Protein AF-A0A7J6VN85-F1 (afdb_monomer_lite)

Foldseek 3Di:
DVVCVVLVVVLVVVVVLLCVLVVVLVVLVVVCVVCVVVCVVVVVVVVSVVVNVVSVVSNCVVVVVVVVVLVVVLVVVLVVLVVVLVVLVVVVVPDDPPPDDPVVSVVSNVCSVCVSVVVVVVSVVVVVVSVVSSVVVVVVVVVPDDDDDDPDDPVDDDDPCPPVVPDDDDDPDDDDD

Secondary structure (DSSP, 8-state):
-HHHHHHHHHHHHHHHHHHHHHHHHHHHHHHHHHTHHHHHHTT-HHHHHHHHHHHHHHHHHHHHHHHHHHHHHHHHHHHHHHHHHHHHHHHHHHSPTTSS-HHHHHHHHHHHHHHHHHHHHHHHHHHHHHHHHHHHHHHHHHHTSPPPPPS--GGGPPPTT-SSS------S-----

InterPro domains:
  IPR011527 ABC transporter type 1, transmembrane domain [PF00664] (11-93)
  IPR011527 ABC transporter type 1, transmembrane domain [PS50929] (2-131)
  IPR036640 ABC transporter type 1, transmembrane domain superfamily [G3DSA:1.20.1560.10] (2-149)
  IPR036640 ABC transporter type 1, transmembrane domain superfamily [SSF90123] (3-148)
  IPR050173 ATP-binding cassette transporter C-like [PTHR24223] (3-175)

Sequence (177 aa):
RLLLQYLIPAARELVRLTGVCNAPVKQHFTESISGLTTIKSFDQESRFMDTNMKLIDRCSRPGFYSMAANEWLGFRLDVLSSLTFALTLVFLVSIPQGVIDPAIAGLAVTYGLNLNARQAFVIWLFGSLESDIIAFERMLQYTSIPSEAPLVIDTHRPDPNWPSRGEVVIRNLQVSN

Radius of gyration: 30.56 Å; chains: 1; bounding box: 73×28×86 Å

Structure (mmCIF, N/CA/C/O backbone):
data_AF-A0A7J6VN85-F1
#
_entry.id   AF-A0A7J6VN85-F1
#
loop_
_atom_site.group_PDB
_atom_site.id
_atom_site.type_symbol
_atom_site.label_atom_id
_atom_site.label_alt_id
_atom_site.label_comp_id
_atom_site.label_asym_id
_atom_site.label_entity_id
_atom_site.label_seq_id
_atom_site.pdbx_PDB_ins_code
_atom_site.Cartn_x
_atom_site.Cartn_y
_atom_site.Cartn_z
_atom_site.occupancy
_atom_site.B_iso_or_equiv
_atom_site.auth_seq_id
_atom_site.auth_comp_id
_atom_site.auth_asym_id
_atom_site.auth_atom_id
_atom_site.pdbx_PDB_model_num
ATOM 1 N N . ARG A 1 1 ? 10.670 -13.092 15.739 1.00 50.69 1 ARG A N 1
ATOM 2 C CA . ARG A 1 1 ? 11.027 -14.102 14.706 1.00 50.69 1 ARG A CA 1
ATOM 3 C C . ARG A 1 1 ? 9.798 -14.682 14.003 1.00 50.69 1 ARG A C 1
ATOM 5 O O . ARG A 1 1 ? 9.768 -14.602 12.788 1.00 50.69 1 ARG A O 1
ATOM 12 N N . LEU A 1 2 ? 8.781 -15.172 14.724 1.00 62.81 2 LEU A N 1
ATOM 13 C CA . LEU A 1 2 ? 7.559 -15.723 14.109 1.00 62.81 2 LEU A CA 1
ATOM 14 C C . LEU A 1 2 ? 6.752 -14.687 13.304 1.00 62.81 2 LEU A C 1
ATOM 16 O O . LEU A 1 2 ? 6.387 -14.966 12.173 1.00 62.81 2 LEU A O 1
ATOM 20 N N . LEU A 1 3 ? 6.557 -13.466 13.822 1.00 60.34 3 LEU A N 1
ATOM 21 C CA . LEU A 1 3 ? 5.839 -12.406 13.088 1.00 60.34 3 LEU A CA 1
ATOM 22 C C . LEU A 1 3 ? 6.475 -12.079 11.728 1.00 60.34 3 LEU A C 1
ATOM 24 O O . LEU A 1 3 ? 5.776 -12.019 10.726 1.00 60.34 3 LEU A O 1
ATOM 28 N N . LEU A 1 4 ? 7.805 -11.958 11.682 1.00 60.50 4 LEU A N 1
ATOM 29 C CA . LEU A 1 4 ? 8.549 -11.734 10.438 1.00 60.50 4 LEU A CA 1
ATOM 30 C C . LEU A 1 4 ? 8.364 -12.889 9.441 1.00 60.50 4 LEU A C 1
ATOM 32 O O . LEU A 1 4 ? 8.183 -12.636 8.259 1.00 60.50 4 LEU A O 1
ATOM 36 N N . GLN A 1 5 ? 8.342 -14.144 9.899 1.00 71.88 5 GLN A N 1
ATOM 37 C CA . GLN A 1 5 ? 8.131 -15.302 9.019 1.00 71.88 5 GLN A CA 1
ATOM 38 C C . GLN A 1 5 ? 6.752 -15.330 8.346 1.00 71.88 5 GLN A C 1
ATOM 40 O O . GLN A 1 5 ? 6.656 -15.855 7.243 1.00 71.88 5 GLN A O 1
ATOM 45 N N . TYR A 1 6 ? 5.712 -14.773 8.976 1.00 69.94 6 TYR A N 1
ATOM 46 C CA . TYR A 1 6 ? 4.367 -14.705 8.390 1.00 69.94 6 TYR A CA 1
ATOM 47 C C . TYR A 1 6 ? 4.125 -13.427 7.580 1.00 69.94 6 TYR A C 1
ATOM 49 O O . TYR A 1 6 ? 3.436 -13.480 6.564 1.00 69.94 6 TYR A O 1
ATOM 57 N N . LEU A 1 7 ? 4.709 -12.296 7.989 1.00 65.00 7 LEU A N 1
ATOM 58 C CA . LEU A 1 7 ? 4.569 -11.034 7.257 1.00 65.00 7 LEU A CA 1
ATOM 59 C C . LEU A 1 7 ? 5.331 -11.039 5.930 1.00 65.00 7 LEU A C 1
ATOM 61 O O . LEU A 1 7 ? 4.822 -10.517 4.947 1.00 65.00 7 LEU A O 1
ATOM 65 N N . ILE A 1 8 ? 6.524 -11.641 5.877 1.00 67.69 8 ILE A N 1
ATOM 66 C CA . ILE A 1 8 ? 7.372 -11.611 4.674 1.00 67.69 8 ILE A CA 1
ATOM 67 C C . ILE A 1 8 ? 6.684 -12.265 3.456 1.00 67.69 8 ILE A C 1
ATOM 69 O O . ILE A 1 8 ? 6.658 -11.641 2.399 1.00 67.69 8 ILE A O 1
ATOM 73 N N . PRO A 1 9 ? 6.081 -13.469 3.547 1.00 74.56 9 PRO A N 1
ATOM 74 C CA . PRO A 1 9 ? 5.370 -14.066 2.416 1.00 74.56 9 PRO A CA 1
ATOM 75 C C . PRO A 1 9 ? 4.169 -13.237 1.943 1.00 74.56 9 PRO A C 1
ATOM 77 O O . PRO A 1 9 ? 3.968 -13.090 0.739 1.00 74.56 9 PRO A O 1
ATOM 80 N N . ALA A 1 10 ? 3.392 -12.678 2.877 1.00 68.44 10 ALA A N 1
ATOM 81 C CA . ALA A 1 10 ? 2.221 -11.861 2.560 1.00 68.44 10 ALA A CA 1
ATOM 82 C C . ALA A 1 10 ? 2.621 -10.546 1.871 1.00 68.44 10 ALA A C 1
ATOM 84 O O . ALA A 1 10 ? 2.101 -10.220 0.803 1.00 68.44 10 ALA A O 1
ATOM 85 N N . ALA A 1 11 ? 3.619 -9.855 2.425 1.00 63.28 11 ALA A N 1
ATOM 86 C CA . ALA A 1 11 ? 4.199 -8.651 1.848 1.00 63.28 11 ALA A CA 1
ATOM 87 C C . ALA A 1 11 ? 4.775 -8.917 0.447 1.00 63.28 11 ALA A C 1
ATOM 89 O O . ALA A 1 11 ? 4.549 -8.138 -0.479 1.00 63.28 11 ALA A O 1
ATOM 90 N N . ARG A 1 12 ? 5.459 -10.051 0.248 1.00 68.50 12 ARG A N 1
ATOM 91 C CA . ARG A 1 12 ? 6.032 -10.438 -1.048 1.00 68.50 12 ARG A CA 1
ATOM 92 C C . ARG A 1 12 ? 4.957 -10.650 -2.118 1.00 68.50 12 ARG A C 1
ATOM 94 O O . ARG A 1 12 ? 5.117 -10.160 -3.236 1.00 68.50 12 ARG A O 1
ATOM 101 N N . GLU A 1 13 ? 3.854 -11.327 -1.796 1.00 71.75 13 GLU A N 1
ATOM 102 C CA . GLU A 1 13 ? 2.733 -11.475 -2.737 1.00 71.75 13 GLU A CA 1
ATOM 103 C C . GLU A 1 13 ? 2.042 -10.137 -3.026 1.00 71.75 13 GLU A C 1
ATOM 105 O O . GLU A 1 13 ? 1.719 -9.851 -4.182 1.00 71.75 13 GLU A O 1
ATOM 110 N N . LEU A 1 14 ? 1.887 -9.271 -2.020 1.00 67.00 14 LEU A N 1
ATOM 111 C CA . LEU A 1 14 ? 1.321 -7.933 -2.201 1.00 67.00 14 LEU A CA 1
ATOM 112 C C . LEU A 1 14 ? 2.201 -7.060 -3.111 1.00 67.00 14 LEU A C 1
ATOM 114 O O . LEU A 1 14 ? 1.706 -6.368 -4.005 1.00 67.00 14 LEU A O 1
ATOM 118 N N . VAL A 1 15 ? 3.523 -7.141 -2.946 1.00 65.62 15 VAL A N 1
ATOM 119 C CA . VAL A 1 15 ? 4.507 -6.486 -3.818 1.00 65.62 15 VAL A CA 1
ATOM 120 C C . VAL A 1 15 ? 4.440 -7.026 -5.229 1.00 65.62 15 VAL A C 1
ATOM 122 O O . VAL A 1 15 ? 4.490 -6.240 -6.175 1.00 65.62 15 VAL A O 1
ATOM 125 N N . ARG A 1 16 ? 4.316 -8.344 -5.384 1.00 76.31 16 ARG A N 1
ATOM 126 C CA . ARG A 1 16 ? 4.198 -8.984 -6.692 1.00 76.31 16 ARG A CA 1
ATOM 127 C C . ARG A 1 16 ? 2.942 -8.503 -7.408 1.00 76.31 16 ARG A C 1
ATOM 129 O O . ARG A 1 16 ? 3.036 -8.077 -8.554 1.00 76.31 16 ARG A O 1
ATOM 136 N N . LEU A 1 17 ? 1.800 -8.476 -6.723 1.00 72.38 17 LEU A N 1
ATOM 137 C CA . LEU A 1 17 ? 0.539 -7.944 -7.248 1.00 72.38 17 LEU A CA 1
ATOM 138 C C . LEU A 1 17 ? 0.663 -6.468 -7.647 1.00 72.38 17 LEU A C 1
ATOM 140 O O . LEU A 1 17 ? 0.308 -6.095 -8.765 1.00 72.38 17 LEU A O 1
ATOM 144 N N . THR A 1 18 ? 1.241 -5.644 -6.773 1.00 68.75 18 THR A N 1
ATOM 145 C CA . THR A 1 18 ? 1.441 -4.207 -7.021 1.00 68.75 18 THR A CA 1
ATOM 146 C C . THR A 1 18 ? 2.421 -3.955 -8.170 1.00 68.75 18 THR A C 1
ATOM 148 O O . THR A 1 18 ? 2.238 -3.025 -8.956 1.00 68.75 18 THR A O 1
ATOM 151 N N . GLY A 1 19 ? 3.461 -4.783 -8.295 1.00 71.38 19 GLY A N 1
ATOM 152 C CA . GLY A 1 19 ? 4.445 -4.730 -9.373 1.00 71.38 19 GLY A CA 1
ATOM 153 C C . GLY A 1 19 ? 3.856 -5.149 -10.718 1.00 71.38 19 GLY A C 1
ATOM 154 O O . GLY A 1 19 ? 4.006 -4.419 -11.694 1.00 71.38 19 GLY A O 1
ATOM 155 N N . VAL A 1 20 ? 3.119 -6.264 -10.754 1.00 79.06 20 VAL A N 1
ATOM 156 C CA . VAL A 1 20 ? 2.428 -6.769 -11.955 1.00 79.06 20 VAL A CA 1
ATOM 157 C C . VAL A 1 20 ? 1.392 -5.768 -12.468 1.00 79.06 20 VAL A C 1
ATOM 159 O O . VAL A 1 20 ? 1.229 -5.626 -13.675 1.00 79.06 20 VAL A O 1
ATOM 162 N N . CYS A 1 21 ? 0.721 -5.042 -11.573 1.00 75.56 21 CYS A N 1
ATOM 163 C CA . CYS A 1 21 ? -0.247 -4.016 -11.951 1.00 75.56 21 CYS A CA 1
ATOM 164 C C . CYS A 1 21 ? 0.418 -2.707 -12.430 1.00 75.56 21 CYS A C 1
ATOM 166 O O . CYS A 1 21 ? 0.014 -2.157 -13.454 1.00 75.56 21 CYS A O 1
ATOM 168 N N . ASN A 1 22 ? 1.469 -2.219 -11.758 1.00 80.00 22 ASN A N 1
ATOM 169 C CA . ASN A 1 22 ? 2.091 -0.926 -12.092 1.00 80.00 22 ASN A CA 1
ATOM 170 C C . ASN A 1 22 ? 3.106 -0.971 -13.245 1.00 80.00 22 ASN A C 1
ATOM 172 O O . ASN A 1 22 ? 3.304 0.043 -13.916 1.00 80.00 22 ASN A O 1
ATOM 176 N N . ALA A 1 23 ? 3.777 -2.103 -13.469 1.00 86.19 23 ALA A N 1
ATOM 177 C CA . ALA A 1 23 ? 4.756 -2.249 -14.546 1.00 86.19 23 ALA A CA 1
ATOM 178 C C . ALA A 1 23 ? 4.184 -1.943 -15.949 1.00 86.19 23 ALA A C 1
ATOM 180 O O . ALA A 1 23 ? 4.757 -1.087 -16.626 1.00 86.19 23 ALA A O 1
ATOM 181 N N . PRO A 1 24 ? 3.049 -2.531 -16.382 1.00 84.81 24 PRO A N 1
ATOM 182 C CA . PRO A 1 24 ? 2.505 -2.279 -17.717 1.00 84.81 24 PRO A CA 1
ATOM 183 C C . PRO A 1 24 ? 2.014 -0.837 -17.904 1.00 84.81 24 PRO A C 1
ATOM 185 O O . PRO A 1 24 ? 2.130 -0.301 -19.002 1.00 84.81 24 PRO A O 1
ATOM 188 N N . VAL A 1 25 ? 1.527 -0.173 -16.845 1.00 87.81 25 VAL A N 1
ATOM 189 C CA . VAL A 1 25 ? 1.141 1.251 -16.899 1.00 87.81 25 VAL A CA 1
ATOM 190 C C . VAL A 1 25 ? 2.363 2.121 -17.204 1.00 87.81 25 VAL A C 1
ATOM 192 O O . VAL A 1 25 ? 2.332 2.946 -18.115 1.00 87.81 25 VAL A O 1
ATOM 195 N N . LYS A 1 26 ? 3.465 1.911 -16.470 1.00 87.12 26 LYS A N 1
ATOM 196 C CA . LYS A 1 26 ? 4.713 2.661 -16.672 1.00 87.12 26 LYS A CA 1
ATOM 197 C C . LYS A 1 26 ? 5.312 2.394 -18.048 1.00 87.12 26 LYS A C 1
ATOM 199 O O . LYS A 1 26 ? 5.708 3.337 -18.722 1.00 87.12 26 LYS A O 1
ATOM 204 N N . GLN A 1 27 ? 5.330 1.133 -18.470 1.00 90.81 27 GLN A N 1
ATOM 205 C CA . GLN A 1 27 ? 5.837 0.745 -19.780 1.00 90.81 27 GLN A CA 1
ATOM 206 C C . GLN A 1 27 ? 5.037 1.402 -20.913 1.00 90.81 27 GLN A C 1
ATOM 208 O O . GLN A 1 27 ? 5.629 2.060 -21.764 1.00 90.81 27 GLN A O 1
ATOM 213 N N . HIS A 1 28 ? 3.704 1.301 -20.890 1.00 91.88 28 HIS A N 1
ATOM 214 C CA . HIS A 1 28 ? 2.844 1.913 -21.906 1.00 91.88 28 HIS A CA 1
ATOM 215 C C . HIS A 1 28 ? 3.030 3.436 -21.967 1.00 91.88 28 HIS A C 1
ATOM 217 O O . HIS A 1 28 ? 3.025 4.031 -23.046 1.00 91.88 28 HIS A O 1
ATOM 223 N N . PHE A 1 29 ? 3.229 4.083 -20.817 1.00 90.56 29 PHE A N 1
ATOM 224 C CA . PHE A 1 29 ? 3.511 5.513 -20.752 1.00 90.56 29 PHE A CA 1
ATOM 225 C C . PHE A 1 29 ? 4.862 5.870 -21.392 1.00 90.56 29 PHE A C 1
ATOM 227 O O . PHE A 1 29 ? 4.928 6.790 -22.207 1.00 90.56 29 PHE A O 1
ATOM 234 N N . THR A 1 30 ? 5.923 5.118 -21.087 1.00 92.88 30 THR A N 1
ATOM 235 C CA . THR A 1 30 ? 7.242 5.295 -21.713 1.00 92.88 30 THR A CA 1
ATOM 236 C C . THR A 1 30 ? 7.178 5.087 -23.227 1.00 92.88 30 THR A C 1
ATOM 238 O O . THR A 1 30 ? 7.655 5.939 -23.973 1.00 92.88 30 THR A O 1
ATOM 241 N N . GLU A 1 31 ? 6.529 4.017 -23.692 1.00 92.44 31 GLU A N 1
ATOM 242 C CA . GLU A 1 31 ? 6.329 3.741 -25.122 1.00 92.44 31 GLU A CA 1
ATOM 243 C C . GLU A 1 31 ? 5.542 4.860 -25.819 1.00 92.44 31 GLU A C 1
ATOM 245 O O . GLU A 1 31 ? 5.904 5.285 -26.917 1.00 92.44 31 GLU A O 1
ATOM 250 N N . SER A 1 32 ? 4.509 5.397 -25.162 1.00 92.75 32 SER A N 1
ATOM 251 C CA . SER A 1 32 ? 3.700 6.500 -25.696 1.00 92.75 32 SER A CA 1
ATOM 252 C C . SER A 1 32 ? 4.502 7.796 -25.843 1.00 92.75 32 SER A C 1
ATOM 254 O O . SER A 1 32 ? 4.333 8.508 -26.830 1.00 92.75 32 SER A O 1
ATOM 256 N N . ILE A 1 33 ? 5.391 8.105 -24.891 1.00 92.00 33 ILE A N 1
ATOM 257 C CA . ILE A 1 33 ? 6.265 9.287 -24.964 1.00 92.00 33 ILE A CA 1
ATOM 258 C C . ILE A 1 33 ? 7.281 9.129 -26.094 1.00 92.00 33 ILE A C 1
ATOM 260 O O . ILE A 1 33 ? 7.435 10.035 -26.912 1.00 92.00 33 ILE A O 1
ATOM 264 N N . SER A 1 34 ? 7.951 7.978 -26.165 1.00 94.12 34 SER A N 1
ATOM 265 C CA . SER A 1 34 ? 8.940 7.706 -27.211 1.00 94.12 34 SER A CA 1
ATOM 266 C C . SER A 1 34 ? 8.314 7.673 -28.611 1.00 94.12 34 SER A C 1
ATOM 268 O O . SER A 1 34 ? 8.952 8.091 -29.573 1.00 94.12 34 SER A O 1
ATOM 270 N N . GLY A 1 35 ? 7.066 7.211 -28.731 1.00 92.44 35 GLY A N 1
ATOM 271 C CA . GLY A 1 35 ? 6.319 7.108 -29.986 1.00 92.44 35 GLY A CA 1
ATOM 272 C C . GLY A 1 35 ? 5.384 8.281 -30.296 1.00 92.44 35 GLY A C 1
ATOM 273 O O . GLY A 1 35 ? 4.583 8.172 -31.225 1.00 92.44 35 GLY A O 1
ATOM 274 N N . LEU A 1 36 ? 5.446 9.386 -29.543 1.00 93.75 36 LEU A N 1
ATOM 275 C CA . LEU A 1 36 ? 4.439 10.453 -29.598 1.00 93.75 36 LEU A CA 1
ATOM 276 C C . LEU A 1 36 ? 4.240 11.020 -31.010 1.00 93.75 36 LEU A C 1
ATOM 278 O O . LEU A 1 36 ? 3.108 11.174 -31.462 1.00 93.75 36 LEU A O 1
ATOM 282 N N . THR A 1 37 ? 5.328 11.306 -31.725 1.00 93.38 37 THR A N 1
ATOM 283 C CA . THR A 1 37 ? 5.287 11.844 -33.096 1.00 93.38 37 THR A CA 1
ATOM 284 C C . THR A 1 37 ? 4.553 10.906 -34.052 1.00 93.38 37 THR A C 1
ATOM 286 O O . THR A 1 37 ? 3.693 11.351 -34.811 1.00 93.38 37 THR A O 1
ATOM 289 N N . THR A 1 38 ? 4.825 9.604 -33.957 1.00 93.62 38 THR A N 1
ATOM 290 C CA . THR A 1 38 ? 4.157 8.559 -34.736 1.00 93.62 38 THR A CA 1
ATOM 291 C C . THR A 1 38 ? 2.668 8.494 -34.399 1.00 93.62 38 THR A C 1
ATOM 293 O O . THR A 1 38 ? 1.834 8.530 -35.300 1.00 93.62 38 THR A O 1
ATOM 296 N N . ILE A 1 39 ? 2.306 8.477 -33.114 1.00 93.44 39 ILE A N 1
ATOM 297 C CA . ILE A 1 39 ? 0.903 8.409 -32.667 1.00 93.44 39 ILE A CA 1
ATOM 298 C C . ILE A 1 39 ? 0.092 9.589 -33.215 1.00 93.44 39 ILE A C 1
ATOM 300 O O . ILE A 1 39 ? -1.004 9.379 -33.738 1.00 93.44 39 ILE A O 1
ATOM 304 N N . LYS A 1 40 ? 0.656 10.802 -33.152 1.00 92.69 40 LYS A N 1
ATOM 305 C CA . LYS A 1 40 ? 0.032 12.014 -33.698 1.00 92.69 40 LYS A CA 1
ATOM 306 C C . LYS A 1 40 ? -0.108 11.966 -35.214 1.00 92.69 40 LYS A C 1
ATOM 308 O O . LYS A 1 40 ? -1.156 12.311 -35.744 1.00 92.69 40 LYS A O 1
ATOM 313 N N . SER A 1 41 ? 0.930 11.512 -35.916 1.00 94.19 41 SER A N 1
ATOM 314 C CA . SER A 1 41 ? 0.921 11.451 -37.384 1.00 94.19 41 SER A CA 1
ATOM 315 C C . SER A 1 41 ? -0.134 10.495 -37.957 1.00 94.19 41 SER A C 1
ATOM 317 O O . SER A 1 41 ? -0.626 10.726 -39.057 1.00 94.19 41 SER A O 1
ATOM 319 N N . PHE A 1 42 ? -0.512 9.457 -37.204 1.00 93.56 42 PHE A N 1
ATOM 320 C CA . PHE A 1 42 ? -1.538 8.479 -37.584 1.00 93.56 42 PHE A CA 1
ATOM 321 C C . PHE A 1 42 ? -2.902 8.710 -36.904 1.00 93.56 42 PHE A C 1
ATOM 323 O O . PHE A 1 42 ? -3.780 7.851 -37.012 1.00 93.56 42 PHE A O 1
ATOM 330 N N . ASP A 1 43 ? -3.071 9.823 -36.181 1.00 92.31 43 ASP A N 1
ATOM 331 C CA . ASP A 1 43 ? -4.297 10.180 -35.450 1.00 92.31 43 ASP A CA 1
ATOM 332 C C . ASP A 1 43 ? -4.802 9.058 -34.509 1.00 92.31 43 ASP A C 1
ATOM 334 O O . ASP A 1 43 ? -5.987 8.745 -34.416 1.00 92.31 43 ASP A O 1
ATOM 338 N N . GLN A 1 44 ? -3.872 8.375 -33.822 1.00 93.56 44 GLN A N 1
ATOM 339 C CA . GLN A 1 44 ? -4.173 7.232 -32.938 1.00 93.56 44 GLN A CA 1
ATOM 340 C C . GLN A 1 44 ? -4.236 7.604 -31.446 1.00 93.56 44 GLN A C 1
ATOM 342 O O . GLN A 1 44 ? -4.228 6.718 -30.588 1.00 93.56 44 GLN A O 1
ATOM 347 N N . GLU A 1 45 ? -4.307 8.895 -31.110 1.00 92.00 45 GLU A N 1
ATOM 348 C CA . GLU A 1 45 ? -4.264 9.386 -29.724 1.00 92.00 45 GLU A CA 1
ATOM 349 C C . GLU A 1 45 ? -5.380 8.783 -28.854 1.00 92.00 45 GLU A C 1
ATOM 351 O O . GLU A 1 45 ? -5.121 8.286 -27.756 1.00 92.00 45 GLU A O 1
ATOM 356 N N . SER A 1 46 ? -6.614 8.738 -29.371 1.00 93.00 46 SER A N 1
ATOM 357 C CA . SER A 1 46 ? -7.774 8.190 -28.651 1.00 93.00 46 SER A CA 1
ATOM 358 C C . SER A 1 46 ? -7.583 6.718 -28.259 1.00 93.00 46 SER A C 1
ATOM 360 O O . SER A 1 46 ? -7.882 6.331 -27.128 1.00 93.00 46 SER A O 1
ATOM 362 N N . ARG A 1 47 ? -6.999 5.903 -29.149 1.00 93.56 47 ARG A N 1
ATOM 363 C CA . ARG A 1 47 ? -6.736 4.476 -28.904 1.00 93.56 47 ARG A CA 1
ATOM 364 C C . ARG A 1 47 ? -5.727 4.267 -27.774 1.00 93.56 47 ARG A C 1
ATOM 366 O O . ARG A 1 47 ? -5.923 3.404 -26.915 1.00 93.56 47 ARG A O 1
ATOM 373 N N . PHE A 1 48 ? -4.644 5.043 -27.780 1.00 92.12 48 PHE A N 1
ATOM 374 C CA . PHE A 1 48 ? -3.629 4.996 -26.725 1.00 92.12 48 PHE A CA 1
ATOM 375 C C . PHE A 1 48 ? -4.192 5.498 -25.391 1.00 92.12 48 PHE A C 1
ATOM 377 O O . PHE A 1 48 ? -3.913 4.908 -24.347 1.00 92.12 48 PHE A O 1
ATOM 384 N N . MET A 1 49 ? -5.043 6.526 -25.417 1.00 90.81 49 MET A N 1
ATOM 385 C CA . MET A 1 49 ? -5.691 7.055 -24.217 1.00 90.81 49 MET A CA 1
ATOM 386 C C . MET A 1 49 ? -6.678 6.057 -23.591 1.00 90.81 49 MET A C 1
ATOM 388 O O . MET A 1 49 ? -6.637 5.848 -22.380 1.00 90.81 49 MET A O 1
ATOM 392 N N . ASP A 1 50 ? -7.502 5.380 -24.396 1.00 94.75 50 ASP A N 1
ATOM 393 C CA . ASP A 1 50 ? -8.410 4.321 -23.926 1.00 94.75 50 ASP A CA 1
ATOM 394 C C . ASP A 1 50 ? -7.639 3.120 -23.346 1.00 94.75 50 ASP A C 1
ATOM 396 O O . ASP A 1 50 ? -7.975 2.596 -22.282 1.00 94.75 50 ASP A O 1
ATOM 400 N N . THR A 1 51 ? -6.539 2.725 -23.994 1.00 92.75 51 THR A N 1
ATOM 401 C CA . THR A 1 51 ? -5.661 1.653 -23.496 1.00 92.75 51 THR A CA 1
ATOM 402 C C . THR A 1 51 ? -5.037 2.022 -22.149 1.00 92.75 51 THR A C 1
ATOM 404 O O . THR A 1 51 ? -5.069 1.221 -21.212 1.00 92.75 51 THR A O 1
ATOM 407 N N . ASN A 1 52 ? -4.539 3.253 -22.016 1.00 91.00 52 ASN A N 1
ATOM 408 C CA . ASN A 1 52 ? -3.997 3.763 -20.762 1.00 91.00 52 ASN A CA 1
ATOM 409 C C . ASN A 1 52 ? -5.060 3.798 -19.650 1.00 91.00 52 ASN A C 1
ATOM 411 O O . ASN A 1 52 ? -4.801 3.332 -18.543 1.00 91.00 52 ASN A O 1
ATOM 415 N N . MET A 1 53 ? -6.274 4.273 -19.949 1.00 91.56 53 MET A N 1
ATOM 416 C CA . MET A 1 53 ? -7.380 4.305 -18.986 1.00 91.56 53 MET A CA 1
ATOM 417 C C . MET A 1 53 ? -7.733 2.896 -18.486 1.00 91.56 53 MET A C 1
ATOM 419 O O . MET A 1 53 ? -7.887 2.685 -17.285 1.00 91.56 53 MET A O 1
ATOM 423 N N . LYS A 1 54 ? -7.792 1.903 -19.384 1.00 92.19 54 LYS A N 1
ATOM 424 C CA . LYS A 1 54 ? -8.044 0.496 -19.026 1.00 92.19 54 LYS A CA 1
ATOM 425 C C . LYS A 1 54 ? -6.939 -0.099 -18.155 1.00 92.19 54 LYS A C 1
ATOM 427 O O . LYS A 1 54 ? -7.234 -0.873 -17.244 1.00 92.19 54 LYS A O 1
ATOM 432 N N . LEU A 1 55 ? -5.676 0.228 -18.436 1.00 89.19 55 LEU A N 1
ATOM 433 C CA . LEU A 1 55 ? -4.536 -0.214 -17.630 1.00 89.19 55 LEU A CA 1
ATOM 434 C C . LEU A 1 55 ? -4.576 0.400 -16.226 1.00 89.19 55 LEU A C 1
ATOM 436 O O . LEU A 1 55 ? -4.406 -0.325 -15.246 1.00 89.19 55 LEU A O 1
ATOM 440 N N . ILE A 1 56 ? -4.866 1.700 -16.128 1.00 88.81 56 ILE A N 1
ATOM 441 C CA . ILE A 1 56 ? -5.023 2.400 -14.848 1.00 88.81 56 ILE A CA 1
ATOM 442 C C . ILE A 1 56 ? -6.187 1.804 -14.057 1.00 88.81 56 ILE A C 1
ATOM 444 O O . ILE A 1 56 ? -5.985 1.416 -12.913 1.00 88.81 56 ILE A O 1
ATOM 448 N N . ASP A 1 57 ? -7.367 1.635 -14.660 1.00 89.56 57 ASP A N 1
ATOM 449 C CA . ASP A 1 57 ? -8.537 1.084 -13.964 1.00 89.56 57 ASP A CA 1
ATOM 450 C C . ASP A 1 57 ? -8.260 -0.323 -13.404 1.00 89.56 57 ASP A C 1
ATOM 452 O O . ASP A 1 57 ? -8.549 -0.619 -12.243 1.00 89.56 57 ASP A O 1
ATOM 456 N N . ARG A 1 58 ? -7.603 -1.190 -14.187 1.00 85.50 58 ARG A N 1
ATOM 457 C CA . ARG A 1 58 ? -7.177 -2.518 -13.710 1.00 85.50 58 ARG A CA 1
ATOM 458 C C . ARG A 1 58 ? -6.211 -2.438 -12.529 1.00 85.50 58 ARG A C 1
ATOM 460 O O . ARG A 1 58 ? -6.325 -3.245 -11.611 1.00 85.50 58 ARG A O 1
ATOM 467 N N . CYS A 1 59 ? -5.286 -1.483 -12.560 1.00 84.69 59 CYS A N 1
ATOM 468 C CA . CYS A 1 59 ? -4.262 -1.280 -11.538 1.00 84.69 59 CYS A CA 1
ATOM 469 C C . CYS A 1 59 ? -4.827 -0.641 -10.252 1.00 84.69 59 CYS A C 1
ATOM 471 O O . CYS A 1 59 ? -4.384 -0.956 -9.149 1.00 84.69 59 CYS A O 1
ATOM 473 N N . SER A 1 60 ? -5.840 0.220 -10.373 1.00 83.12 60 SER A N 1
ATOM 474 C CA . SER A 1 60 ? -6.455 0.935 -9.250 1.00 83.12 60 SER A CA 1
ATOM 475 C C . SER A 1 60 ? -7.436 0.079 -8.446 1.00 83.12 60 SER A C 1
ATOM 477 O O . SER A 1 60 ? -7.562 0.279 -7.238 1.00 83.12 60 SER A O 1
ATOM 479 N N . ARG A 1 61 ? -8.106 -0.900 -9.072 1.00 83.00 61 ARG A N 1
ATOM 480 C CA . ARG A 1 61 ? -9.095 -1.770 -8.403 1.00 83.00 61 ARG A CA 1
ATOM 481 C C . ARG A 1 61 ? -8.548 -2.477 -7.151 1.00 83.00 61 ARG A C 1
ATOM 483 O O . ARG A 1 61 ? -9.177 -2.340 -6.104 1.00 83.00 61 ARG A O 1
ATOM 490 N N . PRO A 1 62 ? -7.400 -3.190 -7.184 1.00 78.31 62 PRO A N 1
ATOM 491 C CA . PRO A 1 62 ? -6.851 -3.831 -5.987 1.00 78.31 62 PRO A CA 1
ATOM 492 C C . PRO A 1 62 ? -6.526 -2.830 -4.876 1.00 78.31 62 PRO A C 1
ATOM 494 O O . PRO A 1 62 ? -6.856 -3.083 -3.723 1.00 78.31 62 PRO A O 1
ATOM 497 N N . GLY A 1 63 ? -5.949 -1.674 -5.225 1.00 76.25 63 GLY A N 1
ATOM 498 C CA . GLY A 1 63 ? -5.642 -0.619 -4.257 1.00 76.25 63 GLY A CA 1
ATOM 499 C C . GLY A 1 63 ? -6.895 -0.087 -3.561 1.00 76.25 63 GLY A C 1
ATOM 500 O O . GLY A 1 63 ? -6.901 0.078 -2.343 1.00 76.25 63 GLY A O 1
ATOM 501 N N . PHE A 1 64 ? -7.983 0.094 -4.313 1.00 82.19 64 PHE A N 1
ATOM 502 C CA . PHE A 1 64 ? -9.270 0.498 -3.755 1.00 82.19 64 PHE A CA 1
ATOM 503 C C . PHE A 1 64 ? -9.841 -0.555 -2.797 1.00 82.19 64 PHE A C 1
ATOM 505 O O . PHE A 1 64 ? -10.279 -0.208 -1.703 1.00 82.19 64 PHE A O 1
ATOM 512 N N . TYR A 1 65 ? -9.790 -1.843 -3.158 1.00 82.81 65 TYR A N 1
ATOM 513 C CA . TYR A 1 65 ? -10.242 -2.920 -2.270 1.00 82.81 65 TYR A CA 1
ATOM 514 C C . TYR A 1 65 ? -9.397 -3.026 -0.998 1.00 82.81 65 TYR A C 1
ATOM 516 O O . TYR A 1 65 ? -9.957 -3.209 0.080 1.00 82.81 65 TYR A O 1
ATOM 524 N N . SER A 1 66 ? -8.074 -2.875 -1.094 1.00 74.88 66 SER A N 1
ATOM 525 C CA . SER A 1 66 ? -7.184 -2.864 0.072 1.00 74.88 66 SER A CA 1
ATOM 526 C C . SER A 1 66 ? -7.464 -1.679 0.996 1.00 74.88 66 SER A C 1
ATOM 528 O O . SER A 1 66 ? -7.535 -1.854 2.211 1.00 74.88 66 SER A O 1
ATOM 530 N N . MET A 1 67 ? -7.687 -0.486 0.439 1.00 77.50 67 MET A N 1
ATOM 531 C CA . MET A 1 67 ? -8.051 0.693 1.226 1.00 77.50 67 MET A CA 1
ATOM 532 C C . MET A 1 67 ? -9.420 0.517 1.893 1.00 77.50 67 MET A C 1
ATOM 534 O O . MET A 1 67 ? -9.550 0.748 3.091 1.00 77.50 67 MET A O 1
ATOM 538 N N 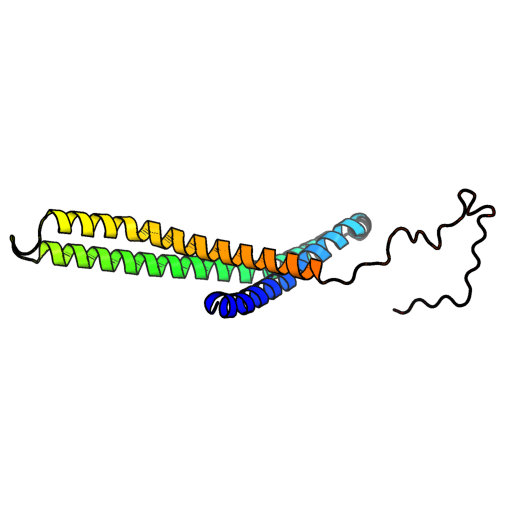. ALA A 1 68 ? -10.412 0.012 1.157 1.00 82.94 68 ALA A N 1
ATOM 539 C CA . ALA A 1 68 ? -11.733 -0.292 1.698 1.00 82.94 68 ALA A CA 1
ATOM 540 C C . ALA A 1 68 ? -11.684 -1.357 2.807 1.00 82.94 68 ALA A C 1
ATOM 542 O O . ALA A 1 68 ? -12.408 -1.245 3.792 1.00 82.94 68 ALA A O 1
ATOM 543 N N . ALA A 1 69 ? -10.827 -2.375 2.681 1.00 80.44 69 ALA A N 1
ATOM 544 C CA . ALA A 1 69 ? -10.642 -3.395 3.710 1.00 80.44 69 ALA A CA 1
ATOM 545 C C . ALA A 1 69 ? -10.009 -2.823 4.990 1.00 80.44 69 ALA A C 1
ATOM 547 O O . ALA A 1 69 ? -10.454 -3.164 6.087 1.00 80.44 69 ALA A O 1
ATOM 548 N N . ASN A 1 70 ? -9.020 -1.932 4.857 1.00 76.25 70 ASN A N 1
ATOM 549 C CA . ASN A 1 70 ? -8.411 -1.238 5.994 1.00 76.25 70 ASN A CA 1
ATOM 550 C C . ASN A 1 70 ? -9.415 -0.326 6.711 1.00 76.25 70 ASN A C 1
ATOM 552 O O . ASN A 1 70 ? -9.535 -0.403 7.932 1.00 76.25 70 ASN A O 1
ATOM 556 N N . GLU A 1 71 ? -10.182 0.473 5.965 1.00 82.25 71 GLU A N 1
ATOM 557 C CA . GLU A 1 71 ? -11.250 1.319 6.520 1.00 82.25 71 GLU A CA 1
ATOM 558 C C . GLU A 1 71 ? -12.343 0.483 7.196 1.00 82.25 71 GLU A C 1
ATOM 560 O O . GLU A 1 71 ? -12.782 0.782 8.304 1.00 82.25 71 GLU A O 1
ATOM 565 N N . TRP A 1 72 ? -12.751 -0.624 6.572 1.00 85.50 72 TRP A N 1
ATOM 566 C CA . TRP A 1 72 ? -13.730 -1.543 7.148 1.00 85.50 72 TRP A CA 1
ATOM 567 C C . TRP A 1 72 ? -13.252 -2.150 8.470 1.00 85.50 72 TRP A C 1
ATOM 569 O O . TRP A 1 72 ? -14.021 -2.227 9.433 1.00 85.50 72 TRP A O 1
ATOM 579 N N . LEU A 1 73 ? -11.987 -2.573 8.535 1.00 80.69 73 LEU A N 1
ATOM 580 C CA . LEU A 1 73 ? -11.384 -3.090 9.759 1.00 80.69 73 LEU A CA 1
ATOM 581 C C . LEU A 1 73 ? -11.298 -2.003 10.839 1.00 80.69 73 LEU A C 1
ATOM 583 O O . LEU A 1 73 ? -11.656 -2.271 11.986 1.00 80.69 73 LEU A O 1
ATOM 587 N N . GLY A 1 74 ? -10.884 -0.788 10.467 1.00 81.50 74 GLY A N 1
ATOM 588 C CA . GLY A 1 74 ? -10.850 0.377 11.353 1.00 81.50 74 GLY A CA 1
ATOM 589 C C . GLY A 1 74 ? -12.222 0.668 11.954 1.00 81.50 74 GLY A C 1
ATOM 590 O O . GLY A 1 74 ? -12.382 0.629 13.172 1.00 81.50 74 GLY A O 1
ATOM 591 N N . PHE A 1 75 ? -13.247 0.796 11.110 1.00 83.50 75 PHE A N 1
ATOM 592 C CA . PHE A 1 75 ? -14.626 1.010 11.544 1.00 83.50 75 PHE A CA 1
ATOM 593 C C . PHE A 1 75 ? -15.122 -0.086 12.501 1.00 83.50 75 PHE A C 1
ATOM 595 O O . PHE A 1 75 ? -15.760 0.195 13.516 1.00 83.50 75 PHE A O 1
ATOM 602 N N . ARG A 1 76 ? -14.820 -1.360 12.216 1.00 86.75 76 ARG A N 1
ATOM 603 C CA . ARG A 1 76 ? -15.186 -2.475 13.106 1.00 86.75 76 ARG A CA 1
ATOM 604 C C . ARG A 1 76 ? -14.513 -2.368 14.475 1.00 86.75 76 ARG A C 1
ATOM 606 O O . ARG A 1 76 ? -15.167 -2.643 15.483 1.00 86.75 76 ARG A O 1
ATOM 613 N N . LEU A 1 77 ? -13.241 -1.980 14.515 1.00 83.62 77 LEU A N 1
ATOM 614 C CA . LEU A 1 77 ? -12.499 -1.780 15.759 1.00 83.62 77 LEU A CA 1
ATOM 615 C C . LEU A 1 77 ? -13.032 -0.578 16.545 1.00 83.62 77 LEU A C 1
ATOM 617 O O . LEU A 1 77 ? -13.215 -0.691 17.757 1.00 83.62 77 LEU A O 1
ATOM 621 N N . ASP A 1 78 ? -13.390 0.510 15.865 1.00 85.31 78 ASP A N 1
ATOM 622 C CA . ASP A 1 78 ? -13.995 1.695 16.477 1.00 85.31 78 ASP A CA 1
ATOM 623 C C . ASP A 1 78 ? -15.345 1.386 17.130 1.00 85.31 78 ASP A C 1
ATOM 625 O O . ASP A 1 78 ? -15.610 1.808 18.261 1.00 85.31 78 ASP A O 1
ATOM 629 N N . VAL A 1 79 ? -16.187 0.601 16.450 1.00 87.38 79 VAL A N 1
ATOM 630 C CA . VAL A 1 79 ? -17.470 0.140 16.996 1.00 87.38 79 VAL A CA 1
ATOM 631 C C . VAL A 1 79 ? -17.249 -0.747 18.221 1.00 87.38 79 VAL A C 1
ATOM 633 O O . VAL A 1 79 ? -17.910 -0.551 19.241 1.00 87.38 79 VAL A O 1
ATOM 636 N N . LEU A 1 80 ? -16.307 -1.695 18.164 1.00 86.62 80 LEU A N 1
ATOM 637 C CA . LEU A 1 80 ? -16.003 -2.573 19.297 1.00 86.62 80 LEU A CA 1
ATOM 638 C C . LEU A 1 80 ? -15.474 -1.774 20.499 1.00 86.62 80 LEU A C 1
ATOM 640 O O . LEU A 1 80 ? -15.928 -1.977 21.622 1.00 86.62 80 LEU A O 1
ATOM 644 N N . SER A 1 81 ? -14.572 -0.826 20.253 1.00 85.25 81 SER A N 1
ATOM 645 C CA . SER A 1 81 ? -14.022 0.092 21.252 1.00 85.25 81 SER A CA 1
ATOM 646 C C . SER A 1 81 ? -15.124 0.915 21.922 1.00 85.25 81 SER A C 1
ATOM 648 O O . SER A 1 81 ? -15.266 0.898 23.147 1.00 85.25 81 SER A O 1
ATOM 650 N N . SER A 1 82 ? -16.000 1.521 21.119 1.00 86.81 82 SER A N 1
ATOM 651 C CA . SER A 1 82 ? -17.138 2.309 21.603 1.00 86.81 82 SER A CA 1
ATOM 652 C C . SER A 1 82 ? -18.118 1.470 22.429 1.00 86.81 82 SER A C 1
ATOM 654 O O . SER A 1 82 ? -18.585 1.920 23.474 1.00 86.81 82 SER A O 1
ATOM 656 N N . LEU A 1 83 ? -18.390 0.227 22.015 1.00 88.88 83 LEU A N 1
ATOM 657 C CA . LEU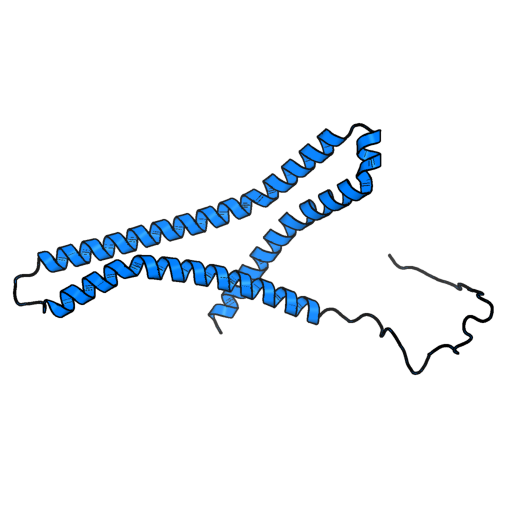 A 1 83 ? -19.223 -0.711 22.773 1.00 88.88 83 LEU A CA 1
ATOM 658 C C . LEU A 1 83 ? -18.590 -1.072 24.118 1.00 88.88 83 LEU A C 1
ATOM 660 O O . LEU A 1 83 ? -19.267 -1.022 25.143 1.00 88.88 83 LEU A O 1
ATOM 664 N N . THR A 1 84 ? -17.294 -1.397 24.144 1.00 86.38 84 THR A N 1
ATOM 665 C CA . THR A 1 84 ? -16.596 -1.706 25.403 1.00 86.38 84 THR A CA 1
ATOM 666 C C . THR A 1 84 ? -16.589 -0.513 26.357 1.00 86.38 84 THR A C 1
ATOM 668 O O . THR A 1 84 ? -16.804 -0.680 27.560 1.00 86.38 84 THR A O 1
ATOM 671 N N . PHE A 1 85 ? -16.431 0.701 25.828 1.00 87.50 85 PHE A N 1
ATOM 672 C CA . PHE A 1 85 ? -16.496 1.931 26.605 1.00 87.50 85 PHE A CA 1
ATOM 673 C C . PHE A 1 85 ? -17.898 2.182 27.177 1.00 87.50 85 PHE A C 1
ATOM 675 O O . PHE A 1 85 ? -18.038 2.430 28.374 1.00 87.50 85 PHE A O 1
ATOM 682 N N . ALA A 1 86 ? -18.944 2.033 26.359 1.00 89.19 86 ALA A N 1
ATOM 683 C CA . ALA A 1 86 ? -20.331 2.164 26.799 1.00 89.19 86 ALA A CA 1
ATOM 684 C C . ALA A 1 86 ? -20.685 1.147 27.896 1.00 89.19 86 ALA A C 1
ATOM 686 O O . ALA A 1 86 ? -21.262 1.521 28.915 1.00 89.19 86 ALA A O 1
ATOM 687 N N . LEU A 1 87 ? -20.281 -0.118 27.736 1.00 88.00 87 LEU A N 1
ATOM 688 C CA . LEU A 1 87 ? -20.466 -1.144 28.766 1.00 88.00 87 LEU A CA 1
ATOM 689 C C . LEU A 1 87 ? -19.750 -0.763 30.065 1.00 88.00 87 LEU A C 1
ATOM 691 O O . LEU A 1 87 ? -20.340 -0.871 31.136 1.00 88.00 87 LEU A O 1
ATOM 695 N N . THR A 1 88 ? -18.518 -0.254 29.977 1.00 87.00 88 THR A N 1
ATOM 696 C CA . THR A 1 88 ? -17.744 0.195 31.146 1.00 87.00 88 THR A CA 1
ATOM 697 C C . THR A 1 88 ? -18.468 1.310 31.906 1.00 87.00 88 THR A C 1
ATOM 699 O O . THR A 1 88 ? -18.553 1.258 33.132 1.00 87.00 88 THR A O 1
ATOM 702 N N . LEU A 1 89 ? -19.057 2.279 31.197 1.00 88.12 89 LEU A N 1
ATOM 703 C CA . LEU A 1 89 ? -19.863 3.343 31.804 1.00 88.12 89 LEU 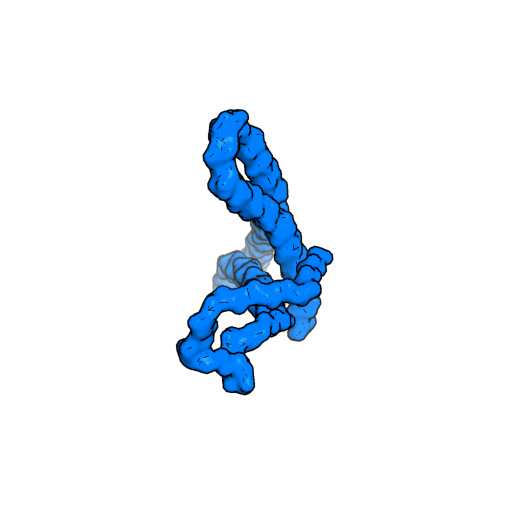A CA 1
ATOM 704 C C . LEU A 1 89 ? -21.138 2.805 32.465 1.00 88.12 89 LEU A C 1
ATOM 706 O O . LEU A 1 89 ? -21.459 3.202 33.584 1.00 88.12 89 LEU A O 1
ATOM 710 N N . VAL A 1 90 ? -21.847 1.877 31.813 1.00 89.00 90 VAL A N 1
ATOM 711 C CA . VAL A 1 90 ? -23.056 1.252 32.376 1.00 89.00 90 VAL A CA 1
ATOM 712 C C . VAL A 1 90 ? -22.731 0.482 3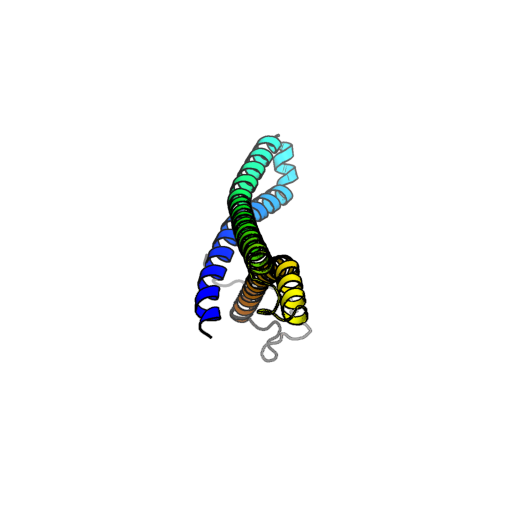3.655 1.00 89.00 90 VAL A C 1
ATOM 714 O O . VAL A 1 90 ? -23.447 0.627 34.646 1.00 89.00 90 VAL A O 1
ATOM 717 N N . PHE A 1 91 ? -21.638 -0.287 33.672 1.00 85.94 91 PHE A N 1
ATOM 718 C CA . PHE A 1 91 ? -21.169 -0.974 34.878 1.00 85.94 91 PHE A CA 1
ATOM 719 C C . PHE A 1 91 ? -20.836 0.012 35.995 1.00 85.94 91 PHE A C 1
ATOM 721 O O . PHE A 1 91 ? -21.233 -0.203 37.137 1.00 85.94 91 PHE A O 1
ATOM 728 N N . LEU A 1 92 ? -20.163 1.114 35.666 1.00 85.81 92 LEU A N 1
ATOM 729 C CA . LEU A 1 92 ? -19.767 2.111 36.650 1.00 85.81 92 LEU A CA 1
ATOM 730 C C . LEU A 1 92 ? -20.968 2.821 37.297 1.00 85.81 92 LEU A C 1
ATOM 732 O O . LEU A 1 92 ? -20.935 3.104 38.490 1.00 85.81 92 LEU A O 1
ATOM 736 N N . VAL A 1 93 ? -22.034 3.074 36.531 1.00 85.12 93 VAL A N 1
ATOM 737 C CA . VAL A 1 93 ? -23.273 3.698 37.033 1.00 85.12 93 VAL A CA 1
ATOM 738 C C . VAL A 1 93 ? -24.164 2.703 37.786 1.00 85.12 93 VAL A C 1
ATOM 740 O O . VAL A 1 93 ? -24.869 3.092 38.713 1.00 85.12 93 VAL A O 1
ATOM 743 N N . SER A 1 94 ? -24.144 1.422 37.406 1.00 83.12 94 SER A N 1
ATOM 744 C CA . SER A 1 94 ? -25.016 0.392 37.995 1.00 83.12 94 SER A CA 1
ATOM 745 C C . SER A 1 94 ? -24.527 -0.127 39.352 1.00 83.12 94 SER A C 1
ATOM 747 O O . SER A 1 94 ? -25.301 -0.739 40.088 1.00 83.12 94 SER A O 1
ATOM 749 N N . ILE A 1 95 ? -23.250 0.076 39.689 1.00 82.38 95 ILE A N 1
ATOM 750 C CA . ILE A 1 95 ? -22.658 -0.405 40.941 1.00 82.38 95 ILE A CA 1
ATOM 751 C C . ILE A 1 95 ? -22.951 0.588 42.085 1.00 82.38 95 ILE A C 1
ATOM 753 O O . ILE A 1 95 ? -22.733 1.790 41.925 1.00 82.38 95 ILE A O 1
ATOM 757 N N . PRO A 1 96 ? -23.428 0.117 43.255 1.00 76.50 96 PRO A N 1
ATOM 758 C CA . PRO A 1 96 ? -23.733 0.982 44.391 1.00 76.50 96 PRO A CA 1
ATOM 759 C C . PRO A 1 96 ? -22.496 1.716 44.932 1.00 76.50 96 PRO A C 1
ATOM 761 O O . PRO A 1 96 ? -21.366 1.221 44.876 1.00 76.50 96 PRO A O 1
ATOM 764 N N . GLN A 1 97 ? -22.729 2.908 45.489 1.00 69.69 97 GLN A N 1
ATOM 765 C CA . GLN A 1 97 ? -21.682 3.770 46.043 1.00 69.69 97 GLN A CA 1
ATOM 766 C C . GLN A 1 97 ? -20.881 3.035 47.135 1.00 69.69 97 GLN A C 1
ATOM 768 O O . GLN A 1 97 ? -21.460 2.517 48.087 1.00 69.69 97 GLN A O 1
ATOM 773 N N . GLY A 1 98 ? -19.550 2.998 46.989 1.00 69.06 98 GLY A N 1
ATOM 774 C CA . GLY A 1 98 ? -18.617 2.413 47.966 1.00 69.06 98 GLY A CA 1
ATOM 775 C C . GLY A 1 98 ? -17.879 1.144 47.522 1.00 69.06 98 GLY A C 1
ATOM 776 O O . GLY A 1 98 ? -16.964 0.718 48.218 1.00 69.06 98 GLY A O 1
ATOM 777 N N . VAL A 1 99 ? -18.226 0.550 46.373 1.00 75.62 99 VAL A N 1
ATOM 778 C CA . VAL A 1 99 ? -17.550 -0.665 45.861 1.00 75.62 99 VAL A CA 1
ATOM 779 C C . VAL A 1 99 ? -16.330 -0.341 44.989 1.00 75.62 99 VAL A C 1
ATOM 781 O O . VAL A 1 99 ? -15.360 -1.095 44.977 1.00 75.62 99 VAL A O 1
ATOM 784 N N . ILE A 1 100 ? -16.366 0.778 44.261 1.00 77.06 100 ILE A N 1
ATOM 785 C CA . ILE A 1 100 ? -15.289 1.222 43.367 1.00 77.06 100 ILE A CA 1
ATOM 786 C C . ILE A 1 100 ? -14.785 2.583 43.840 1.00 77.06 100 ILE A C 1
ATOM 788 O O . ILE A 1 100 ? -15.576 3.505 44.042 1.00 77.06 100 ILE A O 1
ATOM 792 N N . ASP A 1 101 ? -13.465 2.704 43.984 1.00 83.38 101 ASP A N 1
ATOM 793 C CA . ASP A 1 101 ? -12.803 3.979 44.250 1.00 83.38 101 ASP A CA 1
ATOM 794 C C . ASP A 1 101 ? -13.037 4.945 43.066 1.00 83.38 101 ASP A C 1
ATOM 796 O O . ASP A 1 101 ? -12.691 4.603 41.924 1.00 83.38 101 ASP A O 1
ATOM 800 N N . PRO A 1 102 ? -13.592 6.151 43.301 1.00 81.44 102 PRO A N 1
ATOM 801 C CA . PRO A 1 102 ? -13.756 7.184 42.279 1.00 81.44 102 PRO A CA 1
ATOM 802 C C . PRO A 1 102 ? -12.481 7.472 41.470 1.00 81.44 102 PRO A C 1
ATOM 804 O O . PRO A 1 102 ? -12.570 7.804 40.286 1.00 81.44 102 PRO A O 1
ATOM 807 N N . ALA A 1 103 ? -11.296 7.308 42.068 1.00 85.12 103 ALA A N 1
ATOM 808 C CA . ALA A 1 103 ? -10.023 7.476 41.372 1.00 85.12 103 ALA A CA 1
ATOM 809 C C . ALA A 1 103 ? -9.819 6.419 40.270 1.00 85.12 103 ALA A C 1
ATOM 811 O O . ALA A 1 103 ? -9.446 6.750 39.142 1.00 85.12 103 ALA A O 1
ATOM 812 N N . ILE A 1 104 ? -10.115 5.149 40.560 1.00 85.06 104 ILE A N 1
ATOM 813 C CA . ILE A 1 104 ? -9.991 4.040 39.599 1.00 85.06 104 ILE A CA 1
ATOM 814 C C . ILE A 1 104 ? -11.046 4.171 38.494 1.00 85.06 104 ILE A C 1
ATOM 816 O O . ILE A 1 104 ? -10.751 3.940 37.321 1.00 85.06 104 ILE A O 1
ATOM 820 N N . ALA A 1 105 ? -12.254 4.604 38.853 1.00 85.81 105 ALA A N 1
ATOM 821 C CA . ALA A 1 105 ? -13.327 4.895 37.910 1.00 85.81 105 ALA A CA 1
ATOM 822 C C . ALA A 1 105 ? -12.928 5.968 36.880 1.00 85.81 105 ALA A C 1
ATOM 824 O O . ALA A 1 105 ? -13.086 5.767 35.673 1.00 85.81 105 ALA A O 1
ATOM 825 N N . GLY A 1 106 ? -12.347 7.080 37.343 1.00 87.00 106 GLY A N 1
ATOM 826 C CA . GLY A 1 106 ? -11.844 8.143 36.471 1.00 87.00 106 GLY A CA 1
ATOM 827 C C . GLY A 1 106 ? -10.724 7.669 35.539 1.00 87.00 106 GLY A C 1
ATOM 828 O O . GLY A 1 106 ? -10.707 8.018 34.355 1.00 87.00 106 GLY A O 1
ATOM 829 N N . LEU A 1 107 ? -9.824 6.814 36.036 1.00 88.12 107 LEU A N 1
ATOM 830 C CA . LEU A 1 107 ? -8.768 6.204 35.223 1.00 88.12 107 LEU A CA 1
ATOM 831 C C . LEU A 1 107 ? -9.338 5.283 34.136 1.00 88.12 107 LEU A C 1
ATOM 833 O O . LEU A 1 107 ? -8.928 5.390 32.981 1.00 88.12 107 LEU A O 1
ATOM 837 N N . ALA A 1 108 ? -10.304 4.423 34.470 1.00 86.56 108 ALA A N 1
ATOM 838 C CA . ALA A 1 108 ? -10.940 3.518 33.511 1.00 86.56 108 ALA A CA 1
ATOM 839 C C . ALA A 1 108 ? -11.618 4.283 32.360 1.00 86.56 108 ALA A C 1
ATOM 841 O O . ALA A 1 108 ? -11.425 3.944 31.191 1.00 86.56 108 ALA A O 1
ATOM 842 N N . VAL A 1 109 ? -12.339 5.364 32.677 1.00 86.50 109 VAL A N 1
ATOM 843 C CA . VAL A 1 109 ? -12.976 6.227 31.669 1.00 86.50 109 VAL A CA 1
ATOM 844 C C . VAL A 1 109 ? -11.931 6.925 30.800 1.00 86.50 109 VAL A C 1
ATOM 846 O O . VAL A 1 109 ? -12.050 6.938 29.575 1.00 86.50 109 VAL A O 1
ATOM 849 N N . THR A 1 110 ? -10.867 7.451 31.409 1.00 88.81 110 THR A N 1
ATOM 850 C CA . THR A 1 110 ? -9.786 8.128 30.679 1.00 88.81 110 THR A CA 1
ATOM 851 C C . THR A 1 110 ? -9.079 7.176 29.710 1.00 88.81 110 THR A C 1
ATOM 853 O O . THR A 1 110 ? -8.806 7.548 28.566 1.00 88.81 110 THR A O 1
ATOM 856 N N . TYR A 1 111 ? -8.814 5.933 30.123 1.00 87.25 111 TYR A N 1
ATOM 857 C CA . TYR A 1 111 ? -8.234 4.922 29.238 1.00 87.25 111 TYR A CA 1
ATOM 858 C C . TYR A 1 111 ? -9.191 4.497 28.126 1.00 87.25 111 TYR A C 1
ATOM 860 O O . TYR A 1 111 ? -8.747 4.358 26.989 1.00 87.25 111 TYR A O 1
ATOM 868 N N . GLY A 1 112 ? -10.483 4.351 28.422 1.00 85.06 112 GLY A N 1
ATOM 869 C CA . GLY A 1 112 ? -11.502 4.042 27.422 1.00 85.06 112 GLY A CA 1
ATOM 870 C C . GLY A 1 112 ? -11.626 5.118 26.338 1.00 85.06 112 GLY A C 1
ATOM 871 O O . GLY A 1 112 ? -11.621 4.790 25.155 1.00 85.06 112 GLY A O 1
ATOM 872 N N . LEU A 1 113 ? -11.615 6.400 26.723 1.00 82.88 113 LEU A N 1
ATOM 873 C CA . LEU A 1 113 ? -11.624 7.533 25.784 1.00 82.88 113 LEU A CA 1
ATOM 874 C C . LEU A 1 113 ? -10.391 7.551 24.870 1.00 82.88 113 LEU A C 1
ATOM 876 O O . LEU A 1 113 ? -10.494 7.854 23.685 1.00 82.88 113 LEU A O 1
ATOM 880 N N . ASN A 1 114 ? -9.220 7.207 25.409 1.00 84.81 114 ASN A N 1
ATOM 881 C CA . ASN A 1 114 ? -7.974 7.188 24.641 1.00 84.81 114 ASN A CA 1
ATOM 882 C C . ASN A 1 114 ? -7.773 5.894 23.828 1.00 84.81 114 ASN A C 1
ATOM 884 O O . ASN A 1 114 ? -6.852 5.830 23.011 1.00 84.81 114 ASN A O 1
ATOM 888 N N . LEU A 1 115 ? -8.596 4.860 24.035 1.00 80.56 115 LEU A N 1
ATOM 889 C CA . LEU A 1 115 ? -8.423 3.551 23.400 1.00 80.56 115 LEU A CA 1
ATOM 890 C C . LEU A 1 115 ? -8.572 3.635 21.877 1.00 80.56 115 LEU A C 1
ATOM 892 O O . LEU A 1 115 ? -7.761 3.060 21.154 1.00 80.56 115 LEU A O 1
ATOM 896 N N . ASN A 1 116 ? -9.566 4.390 21.405 1.00 78.94 116 ASN A N 1
ATOM 897 C CA . ASN A 1 116 ? -9.854 4.570 19.984 1.00 78.94 116 ASN A CA 1
ATOM 898 C C . ASN A 1 116 ? -8.656 5.183 19.231 1.00 78.94 116 ASN A C 1
ATOM 900 O O . ASN A 1 116 ? -8.124 4.581 18.300 1.00 78.94 116 ASN A O 1
ATOM 904 N N . ALA A 1 117 ? -8.137 6.313 19.723 1.00 78.94 117 ALA A N 1
ATOM 905 C CA . ALA A 1 117 ? -6.978 6.976 19.128 1.00 78.94 117 ALA A CA 1
ATOM 906 C C . ALA A 1 117 ? -5.725 6.078 19.119 1.00 78.94 117 ALA A C 1
ATOM 908 O O . ALA A 1 117 ? -4.966 6.067 18.147 1.00 78.94 117 ALA A O 1
ATOM 909 N N . ARG A 1 118 ? -5.512 5.277 20.177 1.00 80.00 118 ARG A N 1
ATOM 910 C CA . ARG A 1 118 ? -4.403 4.310 20.213 1.00 80.00 118 ARG A CA 1
ATOM 911 C C . ARG A 1 118 ? -4.582 3.175 19.209 1.00 80.00 118 ARG A C 1
ATOM 913 O O . ARG A 1 118 ? -3.596 2.756 18.611 1.00 80.00 118 ARG A O 1
ATOM 920 N N . GLN A 1 119 ? -5.798 2.670 19.017 1.00 79.31 119 GLN A N 1
ATOM 921 C CA . GLN A 1 119 ? -6.071 1.615 18.038 1.00 79.31 119 GLN A CA 1
ATOM 922 C C . GLN A 1 119 ? -5.829 2.104 16.609 1.00 79.31 119 GLN A C 1
ATOM 924 O O . GLN A 1 119 ? -5.124 1.427 15.861 1.00 79.31 119 GLN A O 1
ATOM 929 N N . ALA A 1 120 ? -6.310 3.301 16.264 1.00 79.19 120 ALA A N 1
ATOM 930 C CA . ALA A 1 120 ? -6.048 3.917 14.965 1.00 79.19 120 ALA A CA 1
ATOM 931 C C . ALA A 1 120 ? -4.538 4.065 14.696 1.00 79.19 120 ALA A C 1
ATOM 933 O O . ALA A 1 120 ? -4.054 3.705 13.622 1.00 79.19 120 ALA A O 1
ATOM 934 N N . PHE A 1 121 ? -3.770 4.504 15.700 1.00 79.62 121 PHE A N 1
ATOM 935 C CA . PHE A 1 121 ? -2.313 4.595 15.597 1.00 79.62 121 PHE A CA 1
ATOM 936 C C . PHE A 1 121 ? -1.646 3.233 15.365 1.00 79.62 121 PHE A C 1
ATOM 938 O O . PHE A 1 121 ? -0.726 3.132 14.559 1.00 79.62 121 PHE A O 1
ATOM 945 N N . VAL A 1 122 ? -2.105 2.176 16.041 1.00 79.44 122 VAL A N 1
ATOM 946 C CA . VAL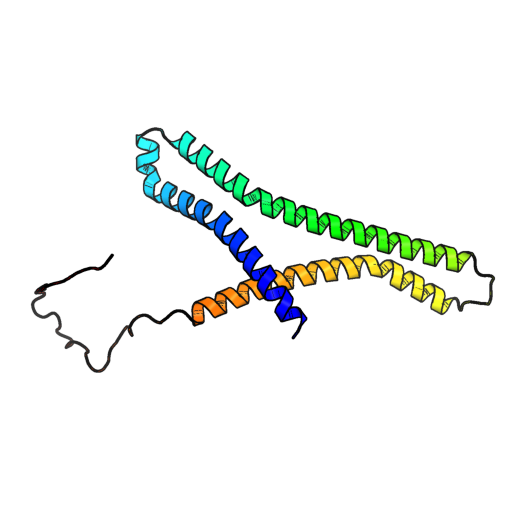 A 1 122 ? -1.561 0.822 15.859 1.00 79.44 122 VAL A CA 1
ATOM 947 C C . VAL A 1 122 ? -1.831 0.311 14.444 1.00 79.44 122 VAL A C 1
ATOM 949 O O . VAL A 1 122 ? -0.909 -0.202 13.816 1.00 79.44 122 VAL A O 1
ATOM 952 N N . ILE A 1 123 ? -3.046 0.487 13.915 1.00 80.00 123 ILE A N 1
ATOM 953 C CA . ILE A 1 123 ? -3.381 0.102 12.531 1.00 80.00 123 ILE A CA 1
ATOM 954 C C . ILE A 1 123 ? -2.464 0.831 11.544 1.00 80.00 123 ILE A C 1
ATOM 956 O O . ILE A 1 123 ? -1.862 0.201 10.674 1.00 80.00 123 ILE A O 1
ATOM 960 N N . TRP A 1 124 ? -2.304 2.144 11.723 1.00 80.94 124 TRP A N 1
ATOM 961 C CA . TRP A 1 124 ? -1.412 2.952 10.897 1.00 80.94 124 TRP A CA 1
ATOM 962 C C . TRP A 1 124 ? 0.047 2.479 10.984 1.00 80.94 124 TRP A C 1
ATOM 964 O O . TRP A 1 124 ? 0.703 2.300 9.957 1.00 80.94 124 TRP A O 1
ATOM 974 N N . LEU A 1 125 ? 0.539 2.203 12.195 1.00 78.62 125 LEU A N 1
ATOM 975 C CA . LEU A 1 125 ? 1.893 1.704 12.427 1.00 78.62 125 LEU A CA 1
ATOM 976 C C . LEU A 1 125 ? 2.126 0.362 11.724 1.00 78.62 125 LEU A C 1
ATOM 978 O O . LEU A 1 125 ? 3.163 0.184 11.093 1.00 78.62 125 LEU A O 1
ATOM 982 N N . PHE A 1 126 ? 1.172 -0.570 11.799 1.00 77.31 126 PHE A N 1
ATOM 983 C CA . PHE A 1 126 ? 1.276 -1.854 11.103 1.00 77.31 126 PHE A CA 1
ATOM 984 C C . PHE A 1 126 ? 1.345 -1.679 9.581 1.00 77.31 126 PHE A C 1
ATOM 986 O O . PHE A 1 126 ? 2.203 -2.296 8.951 1.00 77.31 126 PHE A O 1
ATOM 993 N N . GLY A 1 127 ? 0.522 -0.800 9.000 1.00 72.75 127 GLY A N 1
ATOM 994 C CA . GLY A 1 127 ? 0.574 -0.501 7.564 1.00 72.75 127 GLY A CA 1
ATOM 995 C C . GLY A 1 127 ? 1.890 0.158 7.125 1.00 72.75 127 GLY A C 1
ATOM 996 O O . GLY A 1 127 ? 2.440 -0.179 6.072 1.00 72.75 127 GLY A O 1
ATOM 997 N N . SER A 1 128 ? 2.438 1.057 7.951 1.00 75.12 128 SER A N 1
ATOM 998 C CA . SER A 1 128 ? 3.754 1.665 7.702 1.00 75.12 128 SER A CA 1
ATOM 999 C C . SER A 1 128 ? 4.865 0.618 7.754 1.00 75.12 128 SER A C 1
ATOM 1001 O O . SER A 1 128 ? 5.675 0.537 6.836 1.00 75.12 128 SER A O 1
ATOM 1003 N N . LEU A 1 129 ? 4.867 -0.236 8.782 1.00 79.25 129 LEU A N 1
ATOM 1004 C CA . LEU A 1 129 ? 5.869 -1.290 8.940 1.00 79.25 129 LEU A CA 1
ATOM 1005 C C . LEU A 1 129 ? 5.843 -2.294 7.787 1.00 79.25 129 LEU A C 1
ATOM 1007 O O . LEU A 1 129 ? 6.898 -2.729 7.331 1.00 79.25 129 LEU A O 1
ATOM 1011 N N . GLU A 1 130 ? 4.659 -2.665 7.301 1.00 74.06 130 GLU A N 1
ATOM 1012 C CA . GLU A 1 130 ? 4.532 -3.538 6.132 1.00 74.06 130 GLU A CA 1
ATOM 1013 C C . GLU A 1 130 ? 5.173 -2.899 4.891 1.00 74.06 130 GLU A C 1
ATOM 1015 O O . GLU A 1 130 ? 5.953 -3.546 4.188 1.00 74.06 130 GLU A O 1
ATOM 1020 N N . SER A 1 131 ? 4.927 -1.605 4.674 1.00 75.31 131 SER A N 1
ATOM 1021 C CA . SER A 1 131 ? 5.524 -0.838 3.573 1.00 75.31 131 SER A CA 1
ATOM 1022 C C . SER A 1 131 ? 7.052 -0.739 3.687 1.00 75.31 131 SER A C 1
ATOM 1024 O O . SER A 1 131 ? 7.762 -0.894 2.689 1.00 75.31 131 SER A O 1
ATOM 1026 N N . ASP A 1 132 ? 7.571 -0.544 4.899 1.00 75.75 132 ASP A N 1
ATOM 1027 C CA . ASP A 1 132 ? 9.011 -0.458 5.161 1.00 75.75 132 ASP A CA 1
ATOM 1028 C C . ASP A 1 132 ? 9.717 -1.804 4.936 1.00 75.75 132 ASP A C 1
ATOM 1030 O O . ASP A 1 132 ? 10.788 -1.860 4.324 1.00 75.75 132 ASP A O 1
ATOM 1034 N N . ILE A 1 133 ? 9.101 -2.913 5.365 1.00 79.31 133 ILE A N 1
ATOM 1035 C CA . ILE A 1 133 ? 9.615 -4.273 5.130 1.00 79.31 133 ILE A CA 1
ATOM 1036 C C . ILE A 1 133 ? 9.720 -4.554 3.628 1.00 79.31 133 ILE A C 1
ATOM 1038 O O . ILE A 1 133 ? 10.735 -5.076 3.163 1.00 79.31 133 ILE A O 1
ATOM 1042 N N . ILE A 1 134 ? 8.700 -4.163 2.863 1.00 74.38 134 ILE A N 1
ATOM 1043 C CA . ILE A 1 134 ? 8.676 -4.281 1.402 1.00 74.38 134 ILE A CA 1
ATOM 1044 C C . ILE A 1 134 ? 9.845 -3.524 0.761 1.00 74.38 134 ILE A C 1
ATOM 1046 O O . ILE A 1 134 ? 10.513 -4.045 -0.139 1.00 74.38 134 ILE A O 1
ATOM 1050 N N . ALA A 1 135 ? 10.095 -2.289 1.200 1.00 77.00 135 ALA A N 1
ATOM 1051 C CA . ALA A 1 135 ? 11.183 -1.474 0.674 1.00 77.00 135 ALA A CA 1
ATOM 1052 C C . ALA A 1 135 ? 12.549 -2.105 0.978 1.00 77.00 135 ALA A C 1
ATOM 1054 O O . ALA A 1 135 ? 13.398 -2.214 0.089 1.00 77.00 135 ALA A O 1
ATOM 1055 N N . PHE A 1 136 ? 12.734 -2.582 2.209 1.00 78.81 136 PHE A N 1
ATOM 1056 C CA . PHE A 1 136 ? 13.957 -3.248 2.637 1.00 78.81 136 PHE A CA 1
ATOM 1057 C C . PHE A 1 136 ? 14.224 -4.544 1.858 1.00 78.81 136 PHE A C 1
ATOM 1059 O O . PHE A 1 136 ? 15.353 -4.791 1.434 1.00 78.81 136 PHE A O 1
ATOM 1066 N N . GLU A 1 137 ? 13.191 -5.348 1.594 1.00 77.19 137 GLU A N 1
ATOM 1067 C CA . GLU A 1 137 ? 13.332 -6.565 0.790 1.00 77.19 137 GLU A CA 1
ATOM 1068 C C . GLU A 1 137 ? 13.821 -6.256 -0.633 1.00 77.19 137 GLU A C 1
ATOM 1070 O O . GLU A 1 137 ? 14.712 -6.941 -1.136 1.00 77.19 137 GLU A O 1
ATOM 1075 N N . ARG A 1 138 ? 13.308 -5.195 -1.270 1.00 79.75 138 ARG A N 1
ATOM 1076 C CA . ARG A 1 138 ? 13.793 -4.765 -2.594 1.00 79.75 138 ARG A CA 1
ATOM 1077 C C . ARG A 1 138 ? 15.249 -4.313 -2.556 1.00 79.75 138 ARG A C 1
ATOM 1079 O O . ARG A 1 138 ? 16.006 -4.646 -3.462 1.00 79.75 138 ARG A O 1
ATOM 1086 N N . MET A 1 139 ? 15.653 -3.580 -1.517 1.00 81.56 139 MET A N 1
ATOM 1087 C CA . MET A 1 139 ? 17.058 -3.195 -1.348 1.00 81.56 139 MET A CA 1
ATOM 1088 C C . MET A 1 139 ? 17.952 -4.430 -1.246 1.00 81.56 139 MET A C 1
ATOM 1090 O O . MET A 1 139 ? 18.957 -4.512 -1.948 1.00 81.56 139 MET A O 1
ATOM 1094 N N . LEU A 1 140 ? 17.554 -5.424 -0.446 1.00 81.56 140 LEU A N 1
ATOM 1095 C CA . LEU A 1 140 ? 18.279 -6.690 -0.352 1.00 81.56 140 LEU A CA 1
ATOM 1096 C C . LEU A 1 140 ? 18.344 -7.420 -1.697 1.00 81.56 140 LEU A C 1
ATOM 1098 O O . LEU A 1 140 ? 19.414 -7.896 -2.070 1.00 81.56 140 LEU A O 1
ATOM 1102 N N . GLN A 1 141 ? 17.248 -7.465 -2.458 1.00 79.38 141 GLN A N 1
ATOM 1103 C CA . GLN A 1 141 ? 17.261 -8.054 -3.800 1.00 79.38 141 GLN A CA 1
ATOM 1104 C C . GLN A 1 141 ? 18.313 -7.392 -4.696 1.00 79.38 141 GLN A C 1
ATOM 1106 O O . GLN A 1 141 ? 19.099 -8.111 -5.311 1.00 79.38 141 GLN A O 1
ATOM 1111 N N . TYR A 1 142 ? 18.411 -6.058 -4.704 1.00 81.38 142 TYR A N 1
ATOM 1112 C CA . TYR A 1 142 ? 19.428 -5.351 -5.492 1.00 81.38 142 TYR A CA 1
ATOM 1113 C C . TYR A 1 142 ? 20.864 -5.667 -5.062 1.00 81.38 142 TYR A C 1
ATOM 1115 O O . TYR A 1 142 ? 21.744 -5.732 -5.914 1.00 81.38 142 TYR A O 1
ATOM 1123 N N . THR A 1 143 ? 21.109 -5.939 -3.776 1.00 84.12 143 THR A N 1
ATOM 1124 C CA . THR A 1 143 ? 22.448 -6.354 -3.306 1.00 84.12 143 THR A CA 1
ATOM 1125 C C . THR A 1 143 ? 22.852 -7.764 -3.740 1.00 84.12 143 THR A C 1
ATOM 1127 O O . THR A 1 143 ? 24.035 -8.085 -3.736 1.00 84.12 143 THR A O 1
ATOM 1130 N N . SER A 1 144 ? 21.887 -8.610 -4.112 1.00 84.44 144 SER A N 1
ATOM 1131 C CA . SER A 1 144 ? 22.132 -10.001 -4.521 1.00 84.44 144 SER A CA 1
ATOM 1132 C C . SER A 1 144 ? 22.326 -10.189 -6.030 1.00 84.44 144 SER A C 1
ATOM 1134 O O . SER A 1 144 ? 22.622 -11.298 -6.474 1.00 84.44 144 SER A O 1
ATOM 1136 N N . ILE A 1 145 ? 22.154 -9.126 -6.823 1.00 85.69 145 ILE A N 1
ATOM 1137 C CA . ILE A 1 145 ? 22.338 -9.172 -8.276 1.00 85.69 145 ILE A CA 1
ATOM 1138 C C . ILE A 1 145 ? 23.839 -9.326 -8.577 1.00 85.69 145 ILE A C 1
ATOM 1140 O O . ILE A 1 145 ? 24.648 -8.607 -7.983 1.00 85.69 145 ILE A O 1
ATOM 1144 N N . PRO A 1 146 ? 24.240 -10.248 -9.475 1.00 85.38 146 PRO A N 1
ATOM 1145 C CA . PRO A 1 146 ? 25.636 -10.383 -9.872 1.00 85.38 146 PRO A CA 1
ATOM 1146 C C . PRO A 1 146 ? 26.141 -9.065 -10.468 1.00 85.38 146 PRO A C 1
ATOM 1148 O O . PRO A 1 146 ? 25.528 -8.517 -11.382 1.00 85.38 146 PRO A O 1
ATOM 1151 N N . SER A 1 147 ? 27.259 -8.564 -9.936 1.00 79.62 147 SER A N 1
ATOM 1152 C CA . SER A 1 147 ? 27.898 -7.353 -10.452 1.00 79.62 147 SER A CA 1
ATOM 1153 C C . SER A 1 147 ? 28.343 -7.568 -11.893 1.00 79.62 147 SER A C 1
ATOM 1155 O O . SER A 1 147 ? 28.910 -8.611 -12.228 1.00 79.62 147 SER A O 1
ATOM 1157 N N . GLU A 1 148 ? 28.157 -6.544 -12.720 1.00 83.62 148 GLU A N 1
ATOM 1158 C CA . GLU A 1 148 ? 28.839 -6.457 -14.006 1.00 83.62 148 GLU A CA 1
ATOM 1159 C C . GLU A 1 148 ? 30.363 -6.483 -13.806 1.00 83.62 148 GLU A C 1
ATOM 1161 O O . GLU A 1 148 ? 30.875 -6.256 -12.698 1.00 83.62 148 GLU A O 1
ATOM 1166 N N . ALA A 1 149 ? 31.092 -6.790 -14.882 1.00 83.19 149 ALA A N 1
ATOM 1167 C CA . ALA A 1 149 ? 32.546 -6.822 -14.853 1.00 83.19 149 ALA A CA 1
ATOM 1168 C C . ALA A 1 149 ? 33.113 -5.470 -14.365 1.00 83.19 149 ALA A C 1
ATOM 1170 O O . ALA A 1 149 ? 32.547 -4.420 -14.678 1.00 83.19 149 ALA A O 1
ATOM 1171 N N . PRO A 1 150 ? 34.229 -5.468 -13.613 1.00 83.38 150 PRO A N 1
ATOM 1172 C CA . PRO A 1 150 ? 34.839 -4.237 -13.125 1.00 83.38 150 PRO A CA 1
ATOM 1173 C C . PRO A 1 150 ? 35.118 -3.255 -14.266 1.00 83.38 150 PRO A C 1
ATOM 1175 O O . PRO A 1 150 ? 35.672 -3.637 -15.296 1.00 83.38 150 PRO A O 1
ATOM 1178 N N . LEU A 1 151 ? 34.786 -1.978 -14.049 1.00 80.00 151 LEU A N 1
ATOM 1179 C CA . LEU A 1 151 ? 34.998 -0.899 -15.025 1.00 80.00 151 LEU A CA 1
ATOM 1180 C C . LEU A 1 151 ? 36.460 -0.777 -15.474 1.00 80.00 151 LEU A C 1
ATOM 1182 O O . LEU A 1 151 ? 36.737 -0.349 -16.593 1.00 80.00 151 LEU A O 1
ATOM 1186 N N . VAL A 1 152 ? 37.398 -1.130 -14.595 1.00 79.69 152 VAL A N 1
ATOM 1187 C CA . VAL A 1 152 ? 38.832 -1.111 -14.869 1.00 79.69 152 VAL A CA 1
ATOM 1188 C C . VAL A 1 152 ? 39.439 -2.410 -14.368 1.00 79.69 152 VAL A C 1
ATOM 1190 O O . VAL A 1 152 ? 39.248 -2.802 -13.218 1.00 79.69 152 VAL A O 1
ATOM 1193 N N . ILE A 1 153 ? 40.190 -3.065 -15.247 1.00 84.06 153 ILE A N 1
ATOM 1194 C CA . ILE A 1 153 ? 41.007 -4.230 -14.924 1.00 84.06 153 ILE A CA 1
ATOM 1195 C C . ILE A 1 153 ? 42.456 -3.746 -14.950 1.00 84.06 153 ILE A C 1
ATOM 1197 O O . ILE A 1 153 ? 43.036 -3.600 -16.026 1.00 84.06 153 ILE A O 1
ATOM 1201 N N . ASP A 1 154 ? 43.037 -3.471 -13.777 1.00 80.25 154 ASP A N 1
ATOM 1202 C CA . ASP A 1 154 ? 44.389 -2.892 -13.661 1.00 80.25 154 ASP A CA 1
ATOM 1203 C C . ASP A 1 154 ? 45.461 -3.734 -14.367 1.00 80.25 154 ASP A C 1
ATOM 1205 O O . ASP A 1 154 ? 46.448 -3.207 -14.875 1.00 80.25 154 ASP A O 1
ATOM 1209 N N . THR A 1 155 ? 45.243 -5.046 -14.459 1.00 80.88 155 THR A N 1
ATOM 1210 C CA . THR A 1 155 ? 46.159 -5.987 -15.114 1.00 80.88 155 THR A CA 1
ATOM 1211 C C . THR A 1 155 ? 46.094 -5.964 -16.644 1.00 80.88 155 THR A C 1
ATOM 1213 O O . THR A 1 155 ? 47.005 -6.480 -17.281 1.00 80.88 155 THR A O 1
ATOM 1216 N N . HIS A 1 156 ? 45.047 -5.385 -17.244 1.00 79.12 156 HIS A N 1
ATOM 1217 C CA . HIS A 1 156 ? 44.788 -5.412 -18.693 1.00 79.12 156 HIS A CA 1
ATOM 1218 C C . HIS A 1 156 ? 44.408 -4.029 -19.240 1.00 79.12 156 HIS A C 1
ATOM 1220 O O . HIS A 1 156 ? 43.614 -3.906 -20.177 1.00 79.12 156 HIS A O 1
ATOM 1226 N N . ARG A 1 157 ? 44.959 -2.964 -18.649 1.00 81.38 157 ARG A N 1
ATOM 1227 C CA . ARG A 1 157 ? 44.702 -1.601 -19.111 1.00 81.38 157 ARG A CA 1
ATOM 1228 C C . ARG A 1 157 ? 45.430 -1.344 -20.440 1.00 81.38 157 ARG A C 1
ATOM 1230 O O . ARG A 1 157 ? 46.636 -1.581 -20.511 1.00 81.38 157 ARG A O 1
ATOM 1237 N N . PRO A 1 158 ? 44.741 -0.842 -21.479 1.00 83.81 158 PRO A N 1
ATOM 1238 C CA . PRO A 1 158 ? 45.408 -0.422 -22.702 1.00 83.81 158 PRO A CA 1
ATOM 1239 C C . PRO A 1 158 ? 46.384 0.730 -22.437 1.00 83.81 158 PRO A C 1
ATOM 1241 O O . PRO A 1 158 ? 46.185 1.524 -21.515 1.00 83.81 158 PRO A O 1
ATOM 1244 N N . ASP A 1 159 ? 47.422 0.826 -23.264 1.00 84.88 159 ASP A N 1
ATOM 1245 C CA . ASP A 1 159 ? 48.377 1.938 -23.247 1.00 84.88 159 ASP A CA 1
ATOM 1246 C C . ASP A 1 159 ? 47.643 3.295 -23.375 1.00 84.88 159 ASP A C 1
ATOM 1248 O O . ASP A 1 159 ? 46.630 3.358 -24.078 1.00 84.88 159 ASP A O 1
ATOM 1252 N N . PRO A 1 160 ? 48.113 4.389 -22.745 1.00 82.62 160 PRO A N 1
ATOM 1253 C CA . PRO A 1 160 ? 47.528 5.724 -22.910 1.00 82.62 160 PRO A CA 1
ATOM 1254 C C . PRO A 1 160 ? 47.327 6.171 -24.366 1.00 82.62 160 PRO A C 1
ATOM 1256 O O . PRO A 1 160 ? 46.425 6.959 -24.638 1.00 82.62 160 PRO A O 1
ATOM 1259 N N . ASN A 1 161 ? 48.130 5.653 -25.300 1.00 83.81 161 ASN A N 1
ATOM 1260 C CA . ASN A 1 161 ? 48.017 5.953 -26.728 1.00 83.81 161 ASN A CA 1
ATOM 1261 C C . ASN A 1 161 ? 47.052 5.013 -27.482 1.00 83.81 161 ASN A C 1
ATOM 1263 O O . ASN A 1 161 ? 46.989 5.045 -28.713 1.00 83.81 161 ASN A O 1
ATOM 1267 N N . TRP A 1 162 ? 46.316 4.151 -26.775 1.00 82.88 162 TRP A N 1
ATOM 1268 C CA . TRP A 1 162 ? 45.298 3.272 -27.342 1.00 82.88 162 TRP A CA 1
ATOM 1269 C C . TRP A 1 162 ? 43.936 3.982 -27.470 1.00 82.88 162 TRP A C 1
ATOM 1271 O O . TRP A 1 162 ? 43.505 4.642 -26.527 1.00 82.88 162 TRP A O 1
ATOM 1281 N N . PRO A 1 163 ? 43.191 3.782 -28.572 1.00 85.00 163 PRO A N 1
ATOM 1282 C CA . PRO A 1 163 ? 43.572 3.054 -29.780 1.00 85.00 163 PRO A CA 1
ATOM 1283 C C . PRO A 1 163 ? 44.391 3.938 -30.735 1.00 85.00 163 PRO A C 1
ATOM 1285 O O . PRO A 1 163 ? 43.914 4.960 -31.217 1.00 85.00 163 PRO A O 1
ATOM 1288 N N . SER A 1 164 ? 45.606 3.507 -31.082 1.00 80.12 164 SER A N 1
ATOM 1289 C CA . SER A 1 164 ? 46.546 4.298 -31.896 1.00 80.12 164 SER A CA 1
ATOM 1290 C C . SER A 1 164 ? 46.189 4.364 -33.385 1.00 80.12 164 SER A C 1
ATOM 1292 O O . SER A 1 164 ? 46.604 5.285 -34.083 1.00 80.12 164 SER A O 1
ATOM 1294 N N . ARG A 1 165 ? 45.432 3.381 -33.889 1.00 81.81 165 ARG A N 1
ATOM 1295 C CA . ARG A 1 165 ? 45.003 3.296 -35.299 1.00 81.81 165 ARG A CA 1
ATOM 1296 C C . ARG A 1 165 ? 43.487 3.201 -35.485 1.00 81.81 165 ARG A C 1
ATOM 1298 O O . ARG A 1 165 ? 43.030 3.163 -36.619 1.00 81.81 165 ARG A O 1
ATOM 1305 N N . GLY A 1 166 ? 42.717 3.141 -34.394 1.00 79.50 166 GLY A N 1
ATOM 1306 C CA . GLY A 1 166 ? 41.250 3.054 -34.432 1.00 79.50 166 GLY A CA 1
ATOM 1307 C C . GLY A 1 166 ? 40.670 1.838 -35.174 1.00 79.50 166 GLY A C 1
ATOM 1308 O O . GLY A 1 166 ? 39.484 1.833 -35.486 1.00 79.50 166 GLY A O 1
ATOM 1309 N N . GLU A 1 167 ? 41.478 0.821 -35.485 1.00 84.62 167 GLU A N 1
ATOM 1310 C CA . GLU A 1 167 ? 41.048 -0.344 -36.261 1.00 84.62 167 GLU A CA 1
ATOM 1311 C C . GLU A 1 167 ? 40.304 -1.349 -35.369 1.00 84.62 167 GLU A C 1
ATOM 1313 O O . GLU A 1 167 ? 40.832 -1.808 -34.355 1.00 84.62 167 GLU A O 1
ATOM 1318 N N . VAL A 1 168 ? 39.076 -1.707 -35.756 1.00 83.81 168 VAL A N 1
ATOM 1319 C CA . VAL A 1 168 ? 38.247 -2.692 -35.049 1.00 83.81 168 VAL A CA 1
ATOM 1320 C C . VAL A 1 168 ? 38.072 -3.918 -35.937 1.00 83.81 168 VAL A C 1
ATOM 1322 O O . VAL A 1 168 ? 37.420 -3.855 -36.977 1.00 83.81 168 VAL A O 1
ATOM 1325 N N . VAL A 1 169 ? 38.635 -5.051 -35.513 1.00 86.38 169 VAL A N 1
ATOM 1326 C CA . VAL A 1 169 ? 38.502 -6.335 -36.214 1.00 86.38 169 VAL A CA 1
ATOM 1327 C C . VAL A 1 169 ? 37.594 -7.250 -35.402 1.00 86.38 169 VAL A C 1
ATOM 1329 O O . VAL A 1 169 ? 37.991 -7.785 -34.369 1.00 86.38 169 VAL A O 1
ATOM 1332 N N . ILE A 1 170 ? 36.370 -7.451 -35.883 1.00 84.38 170 ILE A N 1
ATOM 1333 C CA . ILE A 1 170 ? 35.395 -8.350 -35.261 1.00 84.38 170 ILE A CA 1
ATOM 1334 C C . ILE A 1 170 ? 35.596 -9.752 -35.841 1.00 84.38 170 ILE A C 1
ATOM 1336 O O . ILE A 1 170 ? 35.522 -9.941 -37.054 1.00 84.38 170 ILE A O 1
ATOM 1340 N N . ARG A 1 171 ? 35.855 -10.750 -34.989 1.00 84.56 171 ARG A N 1
ATOM 1341 C CA . ARG A 1 171 ? 36.032 -12.152 -35.405 1.00 84.56 171 ARG A CA 1
ATOM 1342 C C . ARG A 1 171 ? 35.052 -13.046 -34.660 1.00 84.56 171 ARG A C 1
ATOM 1344 O O . ARG A 1 171 ? 35.098 -13.095 -33.438 1.00 84.56 171 ARG A O 1
ATOM 1351 N N . ASN A 1 172 ? 34.204 -13.762 -35.403 1.00 79.00 172 ASN A N 1
ATOM 1352 C CA . ASN A 1 172 ? 33.252 -14.753 -34.879 1.00 79.00 172 ASN A CA 1
ATOM 1353 C C . ASN A 1 172 ? 32.386 -14.249 -33.706 1.00 79.00 172 ASN A C 1
ATOM 1355 O O . ASN A 1 172 ? 32.093 -15.004 -32.782 1.00 79.00 172 ASN A O 1
ATOM 1359 N N . LEU A 1 173 ? 31.985 -12.975 -33.731 1.00 82.38 173 LEU A N 1
ATOM 1360 C CA . LEU A 1 173 ? 31.096 -12.411 -32.720 1.00 82.38 173 LEU A CA 1
ATOM 1361 C C . LEU A 1 173 ? 29.707 -13.038 -32.868 1.00 82.38 173 LEU A C 1
ATOM 1363 O O . LEU A 1 173 ? 29.043 -12.853 -33.886 1.00 82.38 173 LEU A O 1
ATOM 1367 N N . GLN A 1 174 ? 29.278 -13.766 -31.845 1.00 77.75 174 GLN A N 1
ATOM 1368 C CA . GLN A 1 174 ? 27.916 -14.263 -31.726 1.00 77.75 174 GLN A CA 1
ATOM 1369 C C . GLN A 1 174 ? 27.267 -13.580 -30.533 1.00 77.75 174 GLN A C 1
ATOM 1371 O O . GLN A 1 174 ? 27.772 -13.64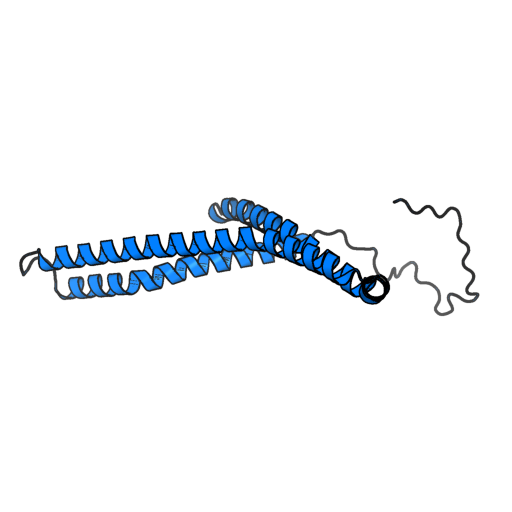7 -29.415 1.00 77.75 174 GLN A O 1
ATOM 1376 N N . VAL A 1 175 ? 26.156 -12.903 -30.787 1.00 74.25 175 VAL A N 1
ATOM 1377 C CA . VAL A 1 175 ? 25.306 -12.346 -29.739 1.00 74.25 175 VAL A CA 1
ATOM 1378 C C . VAL A 1 175 ? 24.223 -13.386 -29.490 1.00 74.25 175 VAL A C 1
ATOM 1380 O O . VAL A 1 175 ? 23.410 -13.642 -30.377 1.00 74.25 175 VAL A O 1
ATOM 1383 N N . SER A 1 176 ? 24.255 -14.046 -28.332 1.00 64.94 176 SER A N 1
ATOM 1384 C CA . SER A 1 176 ? 23.155 -14.925 -27.934 1.00 64.94 176 SER A CA 1
ATOM 1385 C C . SER A 1 176 ? 21.987 -14.066 -27.466 1.00 64.94 176 SER A C 1
ATOM 1387 O O . SER A 1 176 ? 22.181 -13.190 -26.621 1.00 64.94 176 SER A O 1
ATOM 1389 N N . ASN A 1 177 ? 20.810 -14.329 -28.024 1.00 40.72 177 ASN A N 1
ATOM 1390 C CA . ASN A 1 177 ? 19.541 -13.746 -27.597 1.00 40.72 177 ASN A CA 1
ATOM 1391 C C . ASN A 1 177 ? 18.905 -14.617 -26.510 1.00 40.72 177 ASN A C 1
ATOM 1393 O O . ASN A 1 177 ? 19.019 -15.859 -26.645 1.00 40.72 177 ASN A O 1
#

pLDDT: mean 81.87, std 8.35, range [40.72, 94.75]

Organism: Thalictrum thalictroides (NCBI:txid46969)